Protein AF-A0A286DYE5-F1 (afdb_monomer)

Nearest PDB structures (foldseek):
  1cw0-assembly1_A  TM=9.692E-01  e=1.337E-03  Escherichia coli
  1vsr-assembly1_A  TM=8.905E-01  e=1.165E-03  Escherichia coli K-12

Mean predicted aligned error: 6.94 Å

pLDDT: mean 82.43, std 15.76, range [39.59, 95.31]

Foldseek 3Di:
DPDDDAPDAPPVQLEGEHDDDCQLQVPVPDHDQDPPPRVVSVVNNVVSVVVVVVVCVVSVVVVHFYHDDDGPPPPDDVPDDPD

Structure (mmCIF, N/CA/C/O backbone):
data_AF-A0A286DYE5-F1
#
_entry.id   AF-A0A286DYE5-F1
#
loop_
_atom_site.group_PDB
_atom_site.id
_atom_site.type_symbol
_atom_site.label_atom_id
_atom_site.label_alt_id
_atom_site.label_comp_id
_atom_site.label_asym_id
_atom_site.label_entity_id
_atom_site.label_seq_id
_atom_site.pdbx_PDB_ins_code
_atom_site.Cartn_x
_atom_site.Cartn_y
_atom_site.Cartn_z
_atom_site.occupancy
_atom_site.B_iso_or_equiv
_atom_site.auth_seq_id
_atom_site.auth_comp_id
_atom_site.auth_asym_id
_atom_site.auth_atom_id
_atom_site.pdbx_PDB_model_num
ATOM 1 N N . MET A 1 1 ? 8.421 -13.188 9.268 1.00 61.47 1 MET A N 1
ATOM 2 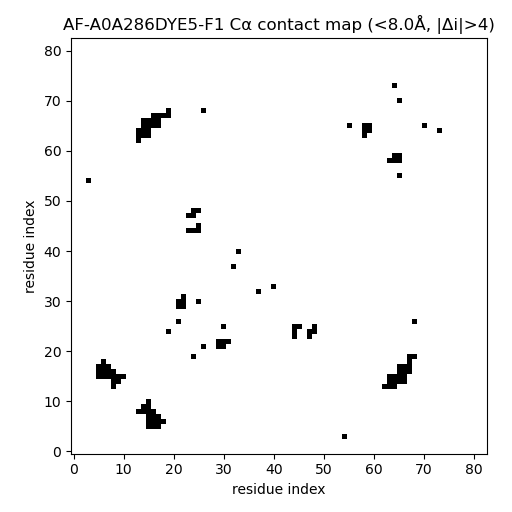C CA . MET A 1 1 ? 7.703 -12.074 8.604 1.00 61.47 1 MET A CA 1
ATOM 3 C C . MET A 1 1 ? 8.552 -10.815 8.718 1.00 61.47 1 MET A C 1
ATOM 5 O O . MET A 1 1 ? 9.005 -10.506 9.812 1.00 61.47 1 MET A O 1
ATOM 9 N N . ARG A 1 2 ? 8.839 -10.130 7.604 1.00 76.25 2 ARG A N 1
ATOM 10 C CA . ARG A 1 2 ? 9.602 -8.867 7.620 1.00 76.25 2 ARG A CA 1
ATOM 11 C C . ARG A 1 2 ? 8.735 -7.758 8.238 1.00 76.25 2 ARG A C 1
ATOM 13 O O . ARG A 1 2 ? 7.520 -7.786 8.065 1.00 76.25 2 ARG A O 1
ATOM 20 N N . ARG A 1 3 ? 9.341 -6.806 8.961 1.00 82.00 3 ARG A N 1
ATOM 21 C CA . ARG A 1 3 ? 8.631 -5.676 9.596 1.00 82.00 3 ARG A CA 1
ATOM 22 C C . ARG A 1 3 ? 7.781 -4.923 8.560 1.00 82.00 3 ARG A C 1
ATOM 24 O O . ARG A 1 3 ? 8.294 -4.561 7.503 1.00 82.00 3 ARG A O 1
ATOM 31 N N . ARG A 1 4 ? 6.510 -4.679 8.889 1.00 83.69 4 ARG A N 1
ATOM 32 C CA . ARG A 1 4 ? 5.525 -3.925 8.094 1.00 83.69 4 ARG A CA 1
ATOM 33 C C . ARG A 1 4 ? 4.855 -2.890 8.992 1.00 83.69 4 ARG A C 1
ATOM 35 O O . ARG A 1 4 ? 4.685 -3.146 10.183 1.00 83.69 4 ARG A O 1
ATOM 42 N N . ARG A 1 5 ? 4.508 -1.730 8.440 1.00 88.38 5 ARG A N 1
ATOM 43 C CA . ARG A 1 5 ? 3.845 -0.633 9.153 1.00 88.38 5 ARG A CA 1
ATOM 44 C C . ARG A 1 5 ? 2.682 -0.148 8.293 1.00 88.38 5 ARG A C 1
ATOM 46 O O . ARG A 1 5 ? 2.878 0.047 7.102 1.00 88.38 5 ARG A O 1
ATOM 53 N N . ALA A 1 6 ? 1.508 -0.002 8.899 1.00 91.50 6 ALA A N 1
ATOM 54 C CA . ALA A 1 6 ? 0.389 0.707 8.288 1.00 91.50 6 ALA A CA 1
ATOM 55 C C . ALA A 1 6 ? 0.571 2.214 8.484 1.00 91.50 6 ALA A C 1
ATOM 57 O O . ALA A 1 6 ? 1.084 2.626 9.528 1.00 91.50 6 ALA A O 1
ATOM 58 N N . ASP A 1 7 ? 0.135 3.013 7.516 1.00 92.19 7 ASP A N 1
ATOM 59 C CA . 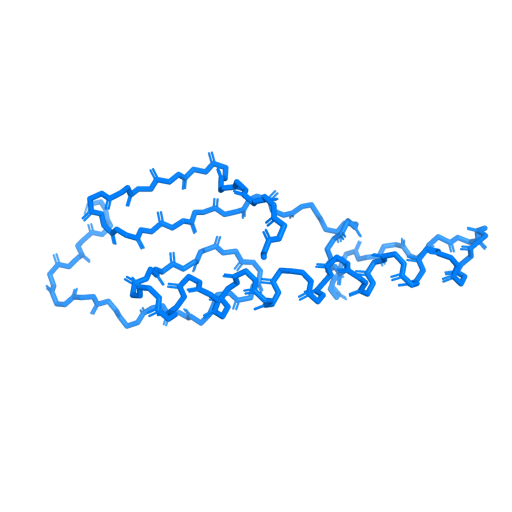ASP A 1 7 ? 0.253 4.472 7.587 1.00 92.19 7 ASP A CA 1
ATOM 60 C C . ASP A 1 7 ? -0.730 5.041 8.607 1.00 92.19 7 ASP A C 1
ATOM 62 O O . ASP A 1 7 ? -0.362 5.851 9.456 1.00 92.19 7 ASP A O 1
ATOM 66 N N . VAL A 1 8 ? -1.974 4.550 8.569 1.00 93.38 8 VAL A N 1
ATOM 67 C CA . VAL A 1 8 ? -3.027 4.958 9.503 1.00 93.38 8 VAL A CA 1
ATOM 68 C C . VAL A 1 8 ? -3.735 3.722 10.069 1.00 93.38 8 VAL A C 1
ATOM 70 O O . VAL A 1 8 ? -4.571 3.112 9.395 1.00 93.38 8 VAL A O 1
ATOM 73 N N . PRO A 1 9 ? -3.406 3.312 11.308 1.00 92.31 9 PRO A N 1
ATOM 74 C CA . PRO A 1 9 ? -4.079 2.207 11.979 1.00 92.31 9 PRO A CA 1
ATOM 75 C C . PRO A 1 9 ? -5.249 2.685 12.856 1.00 92.31 9 PRO A C 1
ATOM 77 O O . PRO A 1 9 ? -5.071 3.421 13.823 1.00 92.31 9 PRO A O 1
ATOM 80 N N . PHE A 1 10 ? -6.449 2.164 12.602 1.00 93.50 10 PHE A N 1
ATOM 81 C CA . PHE A 1 10 ? -7.611 2.283 13.486 1.00 93.50 10 PHE A CA 1
ATOM 82 C C . PHE A 1 10 ? -7.765 1.016 14.330 1.00 93.50 10 PHE A C 1
ATOM 84 O O . PHE A 1 10 ? -8.550 0.119 14.015 1.00 93.50 10 PHE A O 1
ATOM 91 N N . VAL A 1 11 ? -7.018 0.939 15.433 1.00 92.38 11 VAL A N 1
ATOM 92 C CA . VAL A 1 11 ? -6.905 -0.284 16.253 1.00 92.38 11 VAL A CA 1
ATOM 93 C C . VAL A 1 11 ? -8.253 -0.751 16.815 1.00 92.38 11 VAL A C 1
ATOM 95 O O . VAL A 1 11 ? -8.561 -1.939 16.741 1.00 92.38 11 VAL A O 1
ATOM 98 N N . LYS A 1 12 ? -9.099 0.174 17.300 1.00 92.94 12 LYS A N 1
ATOM 99 C CA . LYS A 1 12 ? -10.447 -0.137 17.826 1.00 92.94 1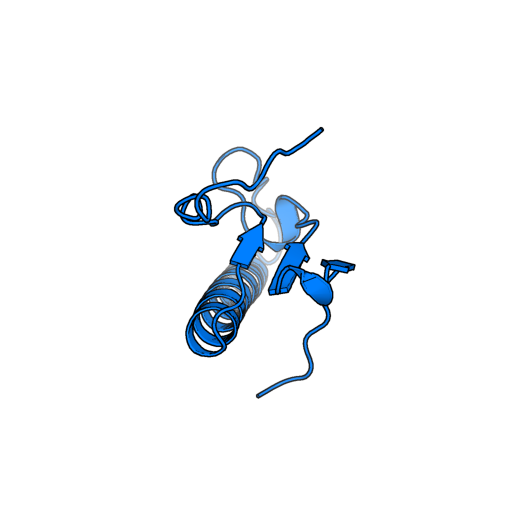2 LYS A CA 1
ATOM 100 C C . LYS A 1 12 ? -11.318 -0.875 16.803 1.00 92.94 12 LYS A C 1
ATOM 102 O O . LYS A 1 12 ? -12.091 -1.754 17.170 1.00 92.94 12 LYS A O 1
ATOM 107 N N . TRP A 1 13 ? -11.174 -0.518 15.531 1.00 91.44 13 TRP A N 1
ATOM 108 C CA . TRP A 1 13 ? -11.960 -1.060 14.423 1.00 91.44 13 TRP A CA 1
ATOM 109 C C . TRP A 1 13 ? -11.243 -2.191 13.681 1.00 91.44 13 TRP A C 1
ATOM 111 O O . TRP A 1 13 ? -11.827 -2.788 12.782 1.00 91.44 13 TRP A O 1
ATOM 121 N N . ARG A 1 14 ? -9.998 -2.500 14.074 1.00 92.25 14 ARG A N 1
ATOM 122 C CA . ARG A 1 14 ? -9.086 -3.403 13.364 1.00 92.25 14 ARG A CA 1
ATOM 123 C C . ARG A 1 14 ? -8.969 -3.055 11.881 1.00 92.25 14 ARG A C 1
ATOM 125 O O . ARG A 1 14 ? -8.969 -3.940 11.034 1.00 92.25 14 ARG A O 1
ATOM 132 N N . THR A 1 15 ? -8.855 -1.768 11.571 1.00 91.75 15 THR A N 1
ATOM 133 C CA . THR A 1 15 ? -8.699 -1.296 10.190 1.00 91.75 15 THR A CA 1
ATOM 134 C C . THR A 1 15 ? -7.302 -0.727 9.995 1.00 91.75 15 THR A C 1
ATOM 136 O O . THR A 1 15 ? -6.864 0.115 10.775 1.00 91.75 15 THR A O 1
ATOM 139 N N . ALA A 1 16 ? -6.604 -1.174 8.957 1.00 92.38 16 ALA A N 1
ATOM 140 C CA . ALA A 1 16 ? -5.310 -0.652 8.539 1.00 92.38 16 ALA A CA 1
ATOM 141 C C . ALA A 1 16 ? -5.451 0.021 7.170 1.00 92.38 16 ALA A C 1
ATOM 143 O O . ALA A 1 16 ? -5.878 -0.613 6.205 1.00 92.38 16 ALA A O 1
ATOM 144 N N . VAL A 1 17 ? -5.097 1.301 7.090 1.00 90.81 17 VAL A N 1
ATOM 145 C CA . VAL A 1 17 ? -5.089 2.055 5.833 1.00 90.81 17 VAL A CA 1
ATOM 146 C C . VAL A 1 17 ? -3.657 2.178 5.331 1.00 90.81 17 VAL A C 1
ATOM 148 O O . VAL A 1 17 ? -2.754 2.513 6.106 1.00 90.81 17 VAL A O 1
ATOM 151 N N . PHE A 1 18 ? -3.477 1.917 4.036 1.00 90.62 18 PHE A N 1
ATOM 152 C CA . PHE A 1 18 ? -2.199 2.025 3.342 1.00 90.62 18 PHE A CA 1
ATOM 153 C C . PHE A 1 18 ? -2.288 3.049 2.209 1.00 90.62 18 PHE A C 1
ATOM 155 O O . PHE A 1 18 ? -3.147 2.946 1.329 1.00 90.62 18 PHE A O 1
ATOM 162 N N . VAL A 1 19 ? -1.380 4.021 2.208 1.00 89.25 19 VAL A N 1
ATOM 163 C CA . VAL A 1 19 ? -1.267 5.054 1.174 1.00 89.25 19 VAL A CA 1
ATOM 164 C C . VAL A 1 19 ? -0.215 4.610 0.163 1.00 89.25 19 VAL A C 1
ATOM 166 O O . VAL A 1 19 ? 0.958 4.968 0.236 1.00 89.25 19 VAL A O 1
ATOM 169 N N . GLN A 1 20 ? -0.651 3.789 -0.791 1.00 86.56 20 GLN A N 1
ATOM 170 C CA . GLN A 1 20 ? 0.243 3.161 -1.759 1.00 86.56 20 GLN A CA 1
ATOM 171 C C . GLN A 1 20 ? 0.486 4.064 -2.973 1.00 86.56 20 GLN A C 1
ATOM 173 O O . GLN A 1 20 ? -0.430 4.387 -3.730 1.00 86.56 20 GLN A O 1
ATOM 178 N N . GLY A 1 21 ? 1.743 4.452 -3.191 1.00 89.50 21 GLY A N 1
ATOM 179 C CA . GLY A 1 21 ? 2.142 5.208 -4.379 1.00 89.50 21 GLY A CA 1
ATOM 180 C C . GLY A 1 21 ? 2.042 4.367 -5.657 1.00 89.50 21 GLY A C 1
ATOM 181 O O . GLY A 1 21 ? 2.596 3.271 -5.722 1.00 89.50 21 GLY A O 1
ATOM 182 N N . CYS A 1 22 ? 1.397 4.898 -6.704 1.00 89.81 22 CYS A N 1
ATOM 183 C CA . CYS A 1 22 ? 1.113 4.152 -7.940 1.00 89.81 22 CYS A CA 1
ATOM 184 C C . CYS A 1 22 ? 2.352 3.503 -8.580 1.00 89.81 22 CYS A C 1
ATOM 186 O O . CYS A 1 22 ? 2.281 2.357 -9.016 1.00 89.81 22 CYS A O 1
ATOM 188 N N . PHE A 1 23 ? 3.486 4.210 -8.607 1.00 92.00 23 PHE A N 1
ATOM 189 C CA . PHE A 1 23 ? 4.737 3.691 -9.164 1.00 92.00 23 PHE A CA 1
ATOM 190 C C . PHE A 1 23 ? 5.264 2.483 -8.376 1.00 92.00 23 PHE A C 1
ATOM 192 O O . PHE A 1 23 ? 5.521 1.432 -8.952 1.00 92.00 23 PHE A O 1
ATOM 199 N N . TRP A 1 24 ? 5.385 2.605 -7.050 1.00 91.50 24 TRP A N 1
ATOM 200 C CA . TRP A 1 24 ? 6.006 1.584 -6.197 1.00 91.50 24 TRP A CA 1
ATOM 201 C C . TRP A 1 24 ? 5.211 0.286 -6.098 1.00 91.50 24 TRP A C 1
ATOM 203 O O . TRP A 1 24 ? 5.804 -0.765 -5.849 1.00 91.50 24 TRP A O 1
ATOM 213 N N . HIS A 1 25 ? 3.898 0.376 -6.296 1.00 90.06 25 HIS A N 1
ATOM 214 C CA . HIS A 1 25 ? 2.948 -0.725 -6.147 1.00 90.06 25 HIS A CA 1
ATOM 215 C C . HIS A 1 25 ? 2.352 -1.165 -7.488 1.00 90.06 25 HIS A C 1
ATOM 217 O O . HIS A 1 25 ? 1.310 -1.813 -7.515 1.00 90.06 25 HIS A O 1
ATOM 223 N N . ALA A 1 26 ? 3.014 -0.801 -8.593 1.00 91.06 26 ALA A N 1
ATOM 224 C CA . ALA A 1 26 ? 2.674 -1.217 -9.950 1.00 91.06 26 ALA A CA 1
ATOM 225 C C . ALA A 1 26 ? 1.181 -1.057 -10.287 1.00 91.06 26 ALA A C 1
ATOM 227 O O . ALA A 1 26 ? 0.533 -1.989 -10.761 1.00 91.06 26 ALA A O 1
ATOM 228 N N . CYS A 1 27 ? 0.622 0.127 -10.016 1.00 87.00 27 CYS A N 1
ATOM 229 C CA . CYS A 1 27 ? -0.786 0.399 -10.291 1.00 87.00 27 CYS A CA 1
ATOM 230 C C . CYS A 1 27 ? -1.092 0.170 -11.783 1.00 87.00 27 CYS A C 1
ATOM 232 O O . CYS A 1 27 ? -0.479 0.831 -12.624 1.00 87.00 27 CYS A O 1
ATOM 234 N N . PRO A 1 28 ? -2.073 -0.680 -12.135 1.00 85.19 28 PRO A N 1
ATOM 235 C CA . PRO A 1 28 ? -2.344 -1.028 -13.530 1.00 85.19 28 PRO A CA 1
ATOM 236 C C . PRO A 1 28 ? -2.810 0.165 -14.378 1.00 85.19 28 PRO A C 1
ATOM 238 O O . PRO A 1 28 ? -2.723 0.112 -15.597 1.00 85.19 28 PRO A O 1
ATOM 241 N N . GLN A 1 29 ? -3.299 1.239 -13.747 1.00 86.75 29 GLN A N 1
ATOM 242 C CA . GLN A 1 29 ? -3.827 2.422 -14.437 1.00 86.75 29 GLN A CA 1
ATOM 243 C C . GLN A 1 29 ? -2.781 3.521 -14.672 1.00 86.75 29 GLN A C 1
ATOM 245 O O . GLN A 1 29 ? -2.890 4.259 -15.644 1.00 86.75 29 GLN A O 1
ATOM 250 N N . HIS A 1 30 ? -1.791 3.659 -13.784 1.00 88.56 30 HIS A N 1
ATOM 251 C CA . HIS A 1 30 ? -0.890 4.824 -13.752 1.00 88.56 30 HIS A CA 1
ATOM 252 C C . HIS A 1 30 ? 0.598 4.451 -13.746 1.00 88.56 30 HIS A C 1
ATOM 254 O O . HIS A 1 30 ? 1.454 5.317 -13.557 1.00 88.56 30 HIS A O 1
ATOM 260 N N . LEU A 1 31 ? 0.940 3.166 -13.876 1.00 87.81 31 LEU A N 1
ATOM 261 C CA . LEU A 1 31 ? 2.336 2.752 -13.893 1.00 87.81 31 LEU A CA 1
ATOM 262 C C . LEU A 1 31 ? 3.017 3.230 -15.180 1.00 87.81 31 LEU A C 1
ATOM 264 O O . LEU A 1 31 ? 2.772 2.712 -16.266 1.00 87.81 31 LEU A O 1
ATOM 268 N N . HIS A 1 32 ? 3.948 4.167 -15.029 1.00 87.62 32 HIS A N 1
ATOM 269 C CA . HIS A 1 32 ? 4.906 4.505 -16.072 1.00 87.62 32 HIS A CA 1
ATOM 270 C C . HIS A 1 32 ? 6.101 3.554 -15.981 1.00 87.62 32 HIS A C 1
ATOM 272 O O . HIS A 1 32 ? 6.883 3.616 -15.029 1.00 87.62 32 HIS A O 1
ATOM 278 N N . ALA A 1 33 ? 6.219 2.650 -16.956 1.00 83.00 33 ALA A N 1
ATOM 279 C CA . ALA A 1 33 ? 7.298 1.673 -16.991 1.00 83.00 33 ALA A CA 1
ATOM 280 C C . ALA A 1 33 ? 8.665 2.371 -17.160 1.00 83.00 33 ALA A C 1
ATOM 282 O O . ALA A 1 33 ? 8.827 3.188 -18.072 1.00 83.00 33 ALA A O 1
ATOM 283 N N . PRO A 1 34 ? 9.658 2.071 -16.306 1.00 86.06 34 PRO A N 1
ATOM 284 C CA . PRO A 1 34 ? 10.987 2.654 -16.429 1.00 86.06 34 PRO A CA 1
ATOM 285 C C . PRO A 1 34 ? 11.707 2.114 -17.670 1.00 86.06 34 PRO A C 1
ATOM 287 O O . PRO A 1 34 ? 11.785 0.907 -17.887 1.00 86.06 34 PRO A O 1
ATOM 290 N N . VAL A 1 35 ? 12.256 3.031 -18.470 1.00 84.69 35 VAL A N 1
ATOM 291 C CA . VAL A 1 35 ? 12.923 2.726 -19.750 1.00 84.69 35 VAL A CA 1
ATOM 292 C C . VAL A 1 35 ? 14.309 2.107 -19.538 1.00 84.69 35 VAL A C 1
ATOM 294 O O . VAL A 1 35 ? 14.715 1.206 -20.267 1.00 84.69 35 VAL A O 1
ATOM 297 N N . HIS A 1 36 ? 15.035 2.552 -18.511 1.00 90.56 36 H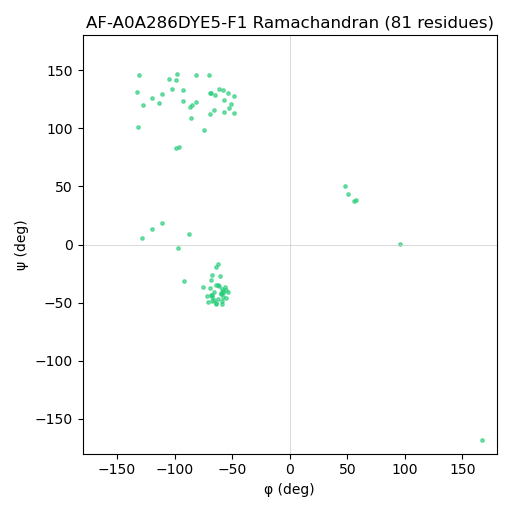IS A N 1
ATOM 298 C CA . HIS A 1 36 ? 16.355 2.024 -18.164 1.00 90.56 36 HIS A CA 1
ATOM 299 C C . HIS A 1 36 ? 16.267 1.016 -17.023 1.00 90.56 36 HIS A C 1
ATOM 301 O O . HIS A 1 36 ? 15.526 1.226 -16.063 1.00 90.56 36 HIS A O 1
ATOM 307 N N . ASN A 1 37 ? 17.070 -0.051 -17.103 1.00 90.00 37 ASN A N 1
ATOM 308 C CA . ASN A 1 37 ? 17.095 -1.149 -16.128 1.00 90.00 37 ASN A CA 1
ATOM 309 C C . ASN A 1 37 ? 15.713 -1.797 -15.926 1.00 90.00 37 ASN A C 1
ATOM 311 O O . ASN A 1 37 ? 15.346 -2.159 -14.807 1.00 90.00 37 ASN A O 1
ATOM 315 N N . GLY A 1 38 ? 14.938 -1.914 -17.011 1.00 89.44 38 GLY A N 1
ATOM 316 C CA . GLY A 1 38 ? 13.538 -2.339 -16.977 1.00 89.44 38 GLY A CA 1
ATOM 317 C C . GLY A 1 38 ? 13.322 -3.688 -16.292 1.00 89.44 38 GLY A C 1
ATOM 318 O O . GLY A 1 38 ? 12.383 -3.825 -15.516 1.00 89.44 38 GLY A O 1
ATOM 319 N N . GLU A 1 39 ? 14.219 -4.657 -16.497 1.00 91.50 39 GLU A N 1
ATOM 320 C CA . GLU A 1 39 ? 14.136 -5.966 -15.839 1.00 91.50 39 GLU A CA 1
ATOM 321 C C . GLU A 1 39 ? 14.284 -5.861 -14.315 1.00 91.50 39 GLU A C 1
ATOM 323 O O . GLU A 1 39 ? 13.416 -6.333 -13.582 1.00 91.50 39 GLU A O 1
ATOM 328 N N . GLY A 1 40 ? 15.320 -5.165 -13.835 1.00 94.44 40 GLY A N 1
ATOM 329 C CA . GLY A 1 40 ? 15.543 -4.984 -12.398 1.00 94.44 40 GLY A CA 1
ATOM 330 C C . GLY A 1 40 ? 14.424 -4.186 -11.724 1.00 94.44 40 GLY A C 1
ATOM 331 O O . GLY A 1 40 ? 14.031 -4.472 -10.591 1.00 94.44 40 GLY A O 1
ATOM 332 N N . TRP A 1 41 ? 13.850 -3.208 -12.429 1.00 94.44 41 TRP A N 1
ATOM 333 C CA . TRP A 1 41 ? 12.662 -2.511 -11.948 1.00 94.44 41 TRP A CA 1
ATOM 334 C C . TRP A 1 41 ? 11.431 -3.405 -11.922 1.00 94.44 41 TRP A C 1
ATOM 336 O O . TRP A 1 41 ? 10.705 -3.385 -10.931 1.00 94.44 41 TRP A O 1
ATOM 346 N N . ARG A 1 42 ? 11.204 -4.205 -12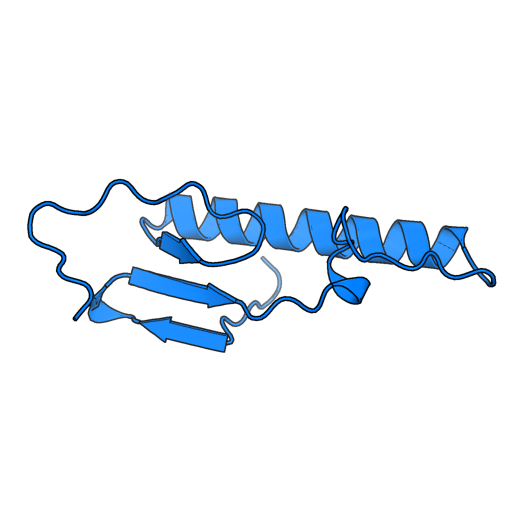.965 1.00 91.81 42 ARG A N 1
ATOM 347 C CA . ARG A 1 42 ? 10.073 -5.130 -13.028 1.00 91.81 42 ARG A CA 1
ATOM 348 C C . ARG A 1 42 ? 10.120 -6.118 -11.866 1.00 91.81 42 ARG A C 1
ATOM 350 O O . ARG A 1 42 ? 9.145 -6.212 -11.127 1.00 91.81 42 ARG A O 1
ATOM 357 N N . GLU A 1 43 ? 11.269 -6.744 -11.624 1.00 95.31 43 GLU A N 1
ATOM 358 C CA . GLU A 1 43 ? 11.455 -7.661 -10.495 1.00 95.31 43 GLU A CA 1
ATOM 359 C C . GLU A 1 43 ? 11.203 -6.964 -9.145 1.00 95.31 43 GLU A C 1
ATOM 361 O O . GLU A 1 43 ? 10.515 -7.491 -8.264 1.00 95.31 43 GLU A O 1
ATOM 366 N N . LYS A 1 44 ? 11.705 -5.733 -8.980 1.00 94.25 44 LYS A N 1
ATOM 367 C CA . LYS A 1 44 ? 11.484 -4.943 -7.764 1.00 94.25 44 LYS A CA 1
ATOM 368 C C . LYS A 1 44 ? 10.006 -4.633 -7.531 1.00 94.25 44 LYS A C 1
ATOM 370 O O . LYS A 1 44 ? 9.527 -4.769 -6.403 1.00 94.25 44 LYS A O 1
ATOM 375 N N . LEU A 1 45 ? 9.302 -4.193 -8.570 1.00 94.44 45 LEU A N 1
ATOM 376 C CA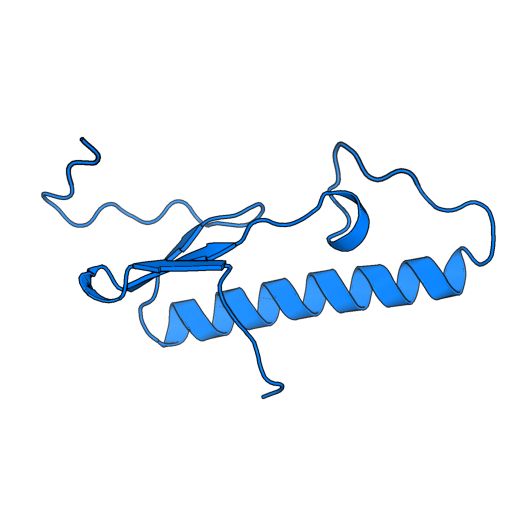 . LEU A 1 45 ? 7.891 -3.832 -8.493 1.00 94.44 45 LEU A CA 1
ATOM 377 C C . LEU A 1 45 ? 7.017 -5.066 -8.242 1.00 94.44 45 LEU A C 1
ATOM 379 O O . LEU A 1 45 ? 6.178 -5.036 -7.344 1.00 94.44 45 LEU A O 1
ATOM 383 N N . GLU A 1 46 ? 7.281 -6.182 -8.922 1.00 93.62 46 GLU A N 1
ATOM 384 C CA . GLU A 1 46 ? 6.636 -7.475 -8.646 1.00 93.62 46 GLU A CA 1
ATOM 385 C C . GLU A 1 46 ? 6.874 -7.923 -7.195 1.00 93.62 46 GLU A C 1
ATOM 387 O O . GLU A 1 46 ? 5.963 -8.388 -6.503 1.00 93.62 46 GLU A O 1
ATOM 392 N N . GLY A 1 47 ? 8.089 -7.716 -6.680 1.00 94.38 47 GLY A N 1
ATOM 393 C CA . GLY A 1 47 ? 8.422 -7.958 -5.281 1.00 94.38 47 GLY A CA 1
ATOM 394 C C . GLY A 1 47 ? 7.630 -7.091 -4.297 1.00 94.38 47 GLY A C 1
ATOM 395 O O . GLY A 1 47 ? 7.298 -7.563 -3.206 1.00 94.38 47 GLY A O 1
ATOM 396 N N . ASN A 1 48 ? 7.316 -5.845 -4.660 1.00 93.12 48 ASN A N 1
ATOM 397 C CA . ASN A 1 48 ? 6.474 -4.963 -3.854 1.00 93.12 48 ASN A CA 1
ATOM 398 C C . ASN A 1 48 ? 5.013 -5.419 -3.870 1.00 93.12 48 ASN A C 1
ATOM 400 O O . ASN A 1 48 ? 4.465 -5.645 -2.795 1.00 93.12 48 ASN A O 1
ATOM 404 N N . VAL A 1 49 ? 4.444 -5.688 -5.049 1.00 91.44 49 VAL A N 1
ATOM 405 C CA . VAL A 1 49 ? 3.067 -6.196 -5.195 1.00 91.44 49 VAL A CA 1
ATOM 406 C C . VAL A 1 49 ? 2.863 -7.483 -4.394 1.00 91.44 49 VAL A C 1
ATOM 408 O O . VAL A 1 49 ? 1.911 -7.611 -3.624 1.00 91.44 49 VAL A O 1
ATOM 411 N N . ARG A 1 50 ? 3.802 -8.434 -4.491 1.00 92.94 50 ARG A N 1
ATOM 412 C CA . ARG A 1 50 ? 3.755 -9.678 -3.707 1.00 92.94 50 ARG A CA 1
ATOM 413 C C . ARG A 1 50 ? 3.806 -9.415 -2.201 1.00 92.94 50 ARG A C 1
ATOM 415 O O . ARG A 1 50 ? 3.186 -10.139 -1.422 1.00 92.94 50 ARG A O 1
ATOM 422 N N . ARG A 1 51 ? 4.557 -8.398 -1.768 1.00 90.62 51 ARG A N 1
ATOM 423 C CA . ARG A 1 51 ? 4.631 -8.013 -0.35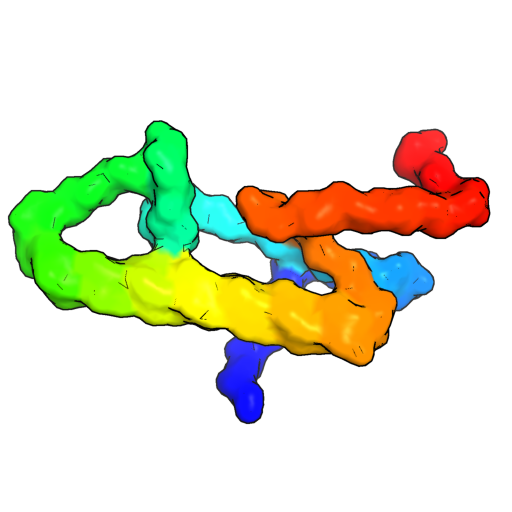4 1.00 90.62 51 ARG A CA 1
ATOM 424 C C . ARG A 1 51 ? 3.318 -7.410 0.133 1.00 90.62 51 ARG A C 1
ATOM 426 O O . ARG A 1 51 ? 2.961 -7.682 1.279 1.00 90.62 51 ARG A O 1
ATOM 433 N N . ASP A 1 52 ? 2.631 -6.627 -0.690 1.00 90.56 52 ASP A N 1
ATOM 434 C CA . ASP A 1 52 ? 1.325 -6.062 -0.341 1.00 90.56 52 ASP A CA 1
ATOM 435 C C . ASP A 1 52 ? 0.290 -7.173 -0.193 1.00 90.56 52 ASP A C 1
ATOM 437 O O . ASP A 1 52 ? -0.327 -7.282 0.863 1.00 90.56 52 ASP A O 1
ATOM 441 N N . ALA A 1 53 ? 0.225 -8.093 -1.161 1.00 89.75 53 ALA A N 1
ATOM 442 C CA . ALA A 1 53 ? -0.675 -9.244 -1.108 1.00 89.75 53 ALA A CA 1
ATOM 443 C C . ALA A 1 53 ? -0.448 -10.119 0.142 1.00 89.75 53 ALA A C 1
ATOM 445 O O . ALA A 1 53 ? -1.403 -10.528 0.802 1.00 89.75 53 ALA A O 1
ATOM 446 N N . ASP A 1 54 ? 0.810 -10.375 0.527 1.00 92.06 54 ASP A N 1
ATOM 447 C CA . ASP A 1 54 ? 1.105 -11.102 1.773 1.00 92.06 54 ASP A CA 1
ATOM 448 C C . ASP A 1 54 ? 0.744 -10.289 3.033 1.00 92.06 54 ASP A C 1
ATOM 450 O O . ASP A 1 54 ? 0.386 -10.856 4.067 1.00 92.06 54 ASP A O 1
ATOM 454 N N . THR A 1 55 ? 0.822 -8.957 2.970 1.00 91.00 55 THR A N 1
ATOM 455 C CA . THR A 1 55 ? 0.396 -8.074 4.067 1.00 91.00 55 THR A CA 1
ATOM 456 C C . THR A 1 55 ? -1.114 -8.133 4.252 1.00 91.00 55 THR A C 1
ATOM 458 O O . THR A 1 55 ? -1.569 -8.361 5.374 1.00 91.00 55 THR A O 1
ATOM 461 N N . ASP A 1 56 ? -1.868 -8.008 3.161 1.00 89.81 56 ASP A N 1
ATOM 462 C CA . ASP A 1 56 ? -3.324 -8.119 3.154 1.00 89.81 56 ASP A CA 1
ATOM 463 C C . ASP A 1 56 ? -3.765 -9.486 3.674 1.00 89.81 56 ASP A C 1
ATOM 465 O O . ASP A 1 56 ? -4.527 -9.569 4.637 1.00 89.81 56 ASP A O 1
ATOM 469 N N . ALA A 1 57 ? -3.204 -10.570 3.130 1.00 90.44 57 ALA A N 1
ATOM 470 C CA . ALA A 1 57 ? -3.532 -11.923 3.565 1.00 90.44 57 ALA A CA 1
ATOM 471 C C . ALA A 1 57 ? -3.236 -12.142 5.059 1.00 90.44 57 ALA A C 1
ATOM 473 O O . ALA A 1 57 ? -3.997 -12.814 5.758 1.00 90.44 57 ALA A O 1
ATOM 474 N N . HIS A 1 58 ? -2.137 -11.583 5.572 1.00 90.94 58 HIS A N 1
ATOM 475 C CA . HIS A 1 58 ? -1.804 -11.678 6.990 1.00 90.94 58 HIS A CA 1
ATOM 476 C C . HIS A 1 58 ? -2.783 -10.897 7.875 1.00 90.94 58 HIS A C 1
ATOM 478 O O . HIS A 1 58 ? -3.241 -11.427 8.886 1.00 90.94 58 HIS A O 1
ATOM 484 N N . LEU A 1 59 ? -3.130 -9.666 7.498 1.00 90.62 59 LEU A N 1
ATOM 485 C CA . LEU A 1 59 ? -4.068 -8.839 8.255 1.00 90.62 59 LEU A CA 1
ATOM 486 C C . LEU A 1 59 ? -5.475 -9.446 8.256 1.00 90.62 59 LEU A C 1
ATOM 488 O O . LEU A 1 59 ? -6.086 -9.545 9.320 1.00 90.62 59 LEU A O 1
ATOM 492 N N . VAL A 1 60 ? -5.930 -9.985 7.123 1.00 89.56 60 VAL A N 1
ATOM 493 C CA . VAL A 1 60 ? -7.196 -10.726 7.034 1.00 89.56 60 VAL A CA 1
ATOM 494 C C . VAL A 1 60 ? -7.211 -11.923 7.991 1.00 89.56 60 VAL A C 1
ATOM 496 O O . VAL A 1 60 ? -8.177 -12.091 8.736 1.00 89.56 60 VAL A O 1
ATOM 499 N N . ARG A 1 61 ? -6.129 -12.718 8.063 1.00 92.00 61 ARG A N 1
ATOM 500 C CA . ARG A 1 61 ? -6.021 -13.841 9.022 1.00 92.00 61 ARG A CA 1
ATOM 501 C C . ARG A 1 61 ? -6.103 -13.402 10.485 1.00 92.00 61 ARG A C 1
ATOM 503 O O . ARG A 1 61 ? -6.545 -14.174 11.328 1.00 92.00 61 ARG A O 1
ATOM 510 N N . LEU A 1 62 ? -5.705 -12.170 10.793 1.00 92.06 62 LEU A N 1
ATOM 511 C CA . LEU A 1 62 ? -5.816 -11.578 12.129 1.00 92.06 62 LEU A CA 1
ATOM 512 C C . LEU A 1 62 ? -7.170 -10.883 12.373 1.00 92.06 62 LEU A C 1
ATOM 514 O O . LEU A 1 62 ? -7.344 -10.199 13.389 1.00 92.06 62 LEU A O 1
ATOM 518 N N . ALA A 1 63 ? -8.128 -11.046 11.457 1.00 92.06 63 ALA A N 1
ATOM 519 C CA . ALA A 1 63 ? -9.412 -10.354 11.449 1.00 92.06 63 ALA A CA 1
ATOM 520 C C . ALA A 1 63 ? -9.268 -8.820 11.435 1.00 92.06 63 ALA A C 1
ATOM 522 O O . ALA A 1 63 ? -10.028 -8.110 12.101 1.00 92.06 63 ALA A O 1
ATOM 523 N N . TRP A 1 64 ? -8.271 -8.322 10.696 1.00 92.00 64 TRP A N 1
ATOM 524 C CA . TRP A 1 64 ? -8.141 -6.917 10.327 1.00 92.00 64 TRP A CA 1
ATOM 525 C C . TRP A 1 64 ? -8.679 -6.674 8.920 1.00 92.00 64 TRP A C 1
ATOM 527 O O . TRP A 1 64 ? -8.563 -7.510 8.028 1.00 92.00 64 TRP A O 1
ATOM 537 N N . VAL A 1 65 ? -9.241 -5.488 8.732 1.00 89.31 65 VAL A N 1
ATOM 538 C CA . VAL A 1 65 ? -9.646 -4.942 7.441 1.00 89.31 65 VAL A CA 1
ATOM 539 C C . VAL A 1 65 ? -8.497 -4.107 6.890 1.00 89.31 65 VAL A C 1
ATOM 541 O O . VAL A 1 65 ? -7.951 -3.266 7.606 1.00 89.31 65 VAL A O 1
ATOM 544 N N . THR A 1 66 ? -8.150 -4.294 5.619 1.00 86.25 66 THR A N 1
ATOM 545 C CA . THR A 1 66 ? -7.193 -3.432 4.915 1.00 86.25 66 THR A CA 1
ATOM 546 C C . THR A 1 66 ? -7.923 -2.507 3.949 1.00 86.25 66 THR A C 1
ATOM 548 O O . THR A 1 66 ? -8.940 -2.879 3.364 1.00 86.25 66 THR A O 1
ATOM 551 N N . TRP A 1 67 ? -7.452 -1.267 3.821 1.00 79.38 67 TRP A N 1
ATOM 552 C CA . TRP A 1 67 ? -8.023 -0.274 2.910 1.00 79.38 67 TRP A CA 1
ATOM 553 C C . TRP A 1 67 ? -6.914 0.308 2.020 1.00 79.38 67 TRP A C 1
ATOM 555 O O . TRP A 1 67 ? -5.928 0.833 2.541 1.00 79.38 67 TRP A O 1
ATOM 565 N N . GLY A 1 68 ? -7.055 0.153 0.694 1.00 74.06 68 GLY A N 1
ATOM 566 C CA . GLY A 1 68 ? -6.029 0.424 -0.327 1.00 74.06 68 GLY A CA 1
ATOM 567 C C . GLY A 1 68 ? -6.398 -0.163 -1.706 1.00 74.06 68 GLY A C 1
ATOM 568 O O . GLY A 1 68 ? -7.533 -0.596 -1.897 1.00 74.06 68 GLY A O 1
ATOM 569 N N . SER A 1 69 ? -5.456 -0.202 -2.663 1.00 54.25 69 SER A N 1
ATOM 570 C CA . SER A 1 69 ? -5.707 -0.545 -4.087 1.00 54.25 69 SER A CA 1
ATOM 571 C C . SER A 1 69 ? -6.239 -1.962 -4.355 1.00 54.25 69 SER A C 1
ATOM 573 O O . SER A 1 69 ? -6.765 -2.211 -5.437 1.00 54.25 69 SER A O 1
ATOM 575 N N . GLY A 1 70 ? -6.120 -2.877 -3.389 1.00 57.53 70 GLY A N 1
ATOM 576 C CA . GLY A 1 70 ? -6.583 -4.263 -3.481 1.00 57.53 70 GLY A CA 1
ATOM 577 C C . GLY A 1 70 ? -7.634 -4.650 -2.441 1.00 57.53 70 GLY A C 1
ATOM 578 O O . GLY A 1 70 ? -7.872 -5.843 -2.260 1.00 57.53 70 GLY A O 1
ATOM 579 N N . SER A 1 71 ? -8.245 -3.693 -1.724 1.00 55.00 71 SER A N 1
ATOM 580 C CA . SER A 1 71 ? -9.168 -4.066 -0.650 1.00 55.00 71 SER A CA 1
ATOM 581 C C . SER A 1 71 ? -10.408 -4.766 -1.208 1.00 55.00 71 SER A C 1
ATOM 583 O O . SER A 1 71 ? -11.241 -4.189 -1.912 1.00 55.00 71 SER A O 1
ATOM 585 N N . THR A 1 72 ? -10.575 -6.040 -0.854 1.00 50.81 72 THR A N 1
ATOM 586 C CA . THR A 1 72 ? -11.903 -6.649 -0.814 1.00 50.81 72 THR A CA 1
ATOM 587 C C . THR A 1 72 ? -12.764 -5.747 0.052 1.00 50.81 72 THR A C 1
ATOM 589 O O . THR A 1 72 ? -12.453 -5.554 1.230 1.00 50.81 72 THR A O 1
ATOM 59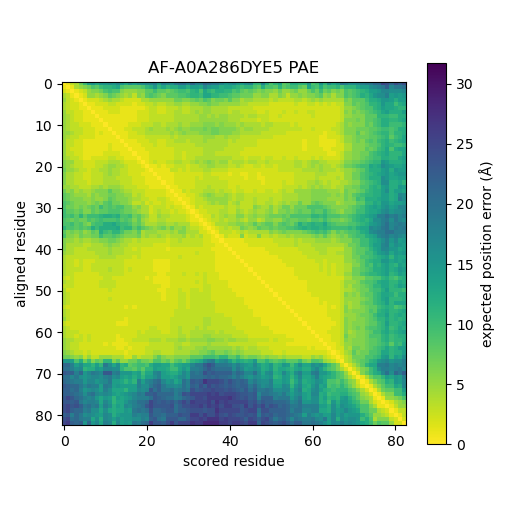2 N N . ARG A 1 73 ? -13.814 -5.163 -0.538 1.00 50.66 73 ARG A N 1
ATOM 593 C CA . ARG A 1 73 ? -14.773 -4.313 0.169 1.00 50.66 73 ARG A CA 1
ATOM 594 C C . ARG A 1 73 ? -15.192 -5.070 1.437 1.00 50.66 73 ARG A C 1
ATOM 596 O O . ARG A 1 73 ? -15.784 -6.143 1.307 1.00 50.66 73 ARG A O 1
ATOM 603 N N . PRO A 1 74 ? -14.844 -4.596 2.644 1.00 52.38 74 PRO A N 1
ATOM 604 C CA . PRO A 1 74 ? -15.206 -5.323 3.846 1.00 52.38 74 PRO A CA 1
ATOM 605 C C . PRO A 1 74 ? -16.730 -5.387 3.886 1.00 52.38 74 PRO A C 1
ATOM 607 O O . PRO A 1 74 ? -17.394 -4.370 3.662 1.00 52.38 74 PRO A O 1
ATOM 610 N N . SER A 1 75 ? -17.300 -6.564 4.162 1.00 49.78 75 SER A N 1
ATOM 611 C CA . SER A 1 75 ? -18.701 -6.616 4.564 1.00 49.78 75 SER A CA 1
ATOM 612 C C . SER A 1 75 ? -18.817 -5.715 5.790 1.00 49.78 75 SER A C 1
ATOM 614 O O . SER A 1 75 ? -18.173 -5.982 6.811 1.00 49.78 75 SER A O 1
ATOM 616 N N . MET A 1 76 ? -19.552 -4.609 5.671 1.00 53.06 76 MET A N 1
ATOM 617 C CA . MET A 1 76 ? -19.796 -3.711 6.793 1.00 53.06 76 MET A CA 1
ATOM 618 C C . MET A 1 76 ? -20.249 -4.549 7.986 1.00 53.06 76 MET A C 1
ATOM 620 O O . MET A 1 76 ? -21.183 -5.343 7.871 1.00 53.06 76 MET A O 1
ATOM 624 N N . ARG A 1 77 ? -19.593 -4.379 9.140 1.00 55.72 77 ARG A N 1
ATOM 625 C CA . ARG A 1 77 ? -20.188 -4.869 10.383 1.00 55.72 77 ARG A CA 1
ATOM 626 C C . ARG A 1 77 ? -21.555 -4.187 10.517 1.00 55.72 77 ARG A C 1
ATOM 628 O O . ARG A 1 77 ? -21.610 -2.968 10.316 1.00 55.72 77 ARG A O 1
ATOM 635 N N . PRO A 1 78 ? -22.634 -4.918 10.840 1.00 45.19 78 PRO A N 1
ATOM 636 C CA . PRO A 1 78 ? -23.935 -4.300 11.063 1.00 45.19 78 PRO A CA 1
ATOM 637 C C . PRO A 1 78 ? -23.790 -3.149 12.071 1.00 45.19 78 PRO A C 1
ATOM 639 O O . PRO A 1 78 ? -23.284 -3.355 13.172 1.00 45.19 78 PRO A O 1
ATOM 642 N N . GLY A 1 79 ? -24.156 -1.928 11.666 1.00 55.25 79 GLY A N 1
ATOM 643 C CA . GLY A 1 79 ? -24.079 -0.724 12.506 1.00 55.25 79 GLY A CA 1
ATOM 644 C C . GLY A 1 79 ? -22.830 0.158 12.349 1.00 55.25 79 GLY A C 1
ATOM 645 O O . GLY A 1 79 ? -22.750 1.188 13.017 1.00 55.25 79 GLY A O 1
ATOM 646 N N . ALA A 1 80 ? -21.875 -0.176 11.474 1.00 51.50 80 ALA A N 1
ATOM 647 C CA . ALA A 1 80 ? -20.759 0.719 11.158 1.00 51.50 80 ALA A CA 1
ATOM 648 C C . ALA A 1 80 ? -21.228 1.883 10.260 1.00 51.50 80 ALA A C 1
ATOM 650 O O . ALA A 1 80 ? -21.356 1.726 9.047 1.00 51.50 80 ALA A O 1
ATOM 651 N N . ARG A 1 81 ? -21.489 3.049 10.861 1.00 48.12 81 ARG A N 1
ATOM 652 C CA . ARG A 1 81 ? -21.629 4.320 10.139 1.00 48.12 81 ARG A CA 1
ATOM 653 C C . ARG A 1 81 ? -20.246 4.929 9.938 1.00 48.12 81 ARG A C 1
ATOM 655 O O . ARG A 1 81 ? -19.529 5.176 10.906 1.00 48.12 81 ARG A O 1
ATOM 662 N N . TRP A 1 82 ? -19.867 5.124 8.682 1.00 39.59 82 TRP A N 1
ATOM 663 C CA . TRP A 1 82 ? -18.861 6.121 8.344 1.00 39.59 82 TRP A CA 1
ATOM 664 C C . TRP A 1 82 ? -19.631 7.436 8.311 1.00 39.59 82 TRP A C 1
ATOM 666 O O . TRP A 1 82 ? -20.624 7.472 7.593 1.00 39.59 82 TRP A O 1
ATOM 676 N N . TRP A 1 83 ? -19.196 8.403 9.130 1.00 42.62 83 TRP A N 1
ATOM 677 C CA . TRP A 1 83 ? -19.834 9.694 9.457 1.00 42.62 83 TRP A CA 1
ATOM 678 C C . TRP A 1 83 ? -21.209 9.647 10.153 1.00 42.62 83 TRP A C 1
ATOM 680 O O . TRP A 1 83 ? -22.085 8.818 9.817 1.00 42.62 83 TRP A O 1
#

Organism: NCBI:txid1300267

InterPro domains:
  IPR011335 Restriction endonuclease type II-like [SSF52980] (5-66)

Sequence (83 aa):
MRRRRADVPFVKWRTAVFVQGCFWHACPQHLHAPVHNGEGWREKLEGNVRRDADTDAHLVRLAWVTWGSGSTRPSMRPGARWW

Solvent-accessible surface area (backbone atoms only — not comparable to full-atom values): 5220 Å² total; per-residue (Å²): 134,81,94,81,81,61,77,48,70,42,72,95,77,32,34,35,32,49,87,76,54,43,66,64,50,54,31,92,89,67,50,74,81,60,85,73,65,42,66,66,50,49,56,50,29,53,53,37,42,54,50,49,54,54,47,50,56,51,36,47,76,71,69,28,47,56,43,52,100,79,47,70,80,71,80,73,58,91,86,73,70,84,125

Radius of gyration: 15.01 Å; Cα contacts (8 Å, |Δi|>4): 65; chains: 1; bounding box: 41×24×38 Å

Secondary structure (DSSP, 8-state):
---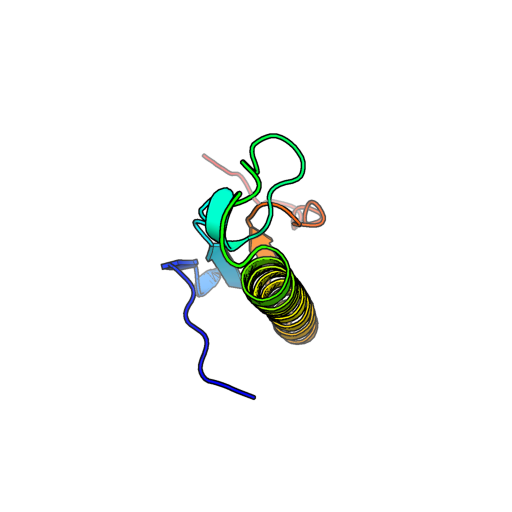---SEEEGGGTEEE----TTTTT-TTT----SSSHHHHHHHHHHHHHHHHHHHHHHHHTT-EEESTT-----PPTT----